Protein AF-A0A2V7DLP4-F1 (afdb_monomer_lite)

Structure (mmCIF, N/CA/C/O backbone):
data_AF-A0A2V7DLP4-F1
#
_entry.id   AF-A0A2V7DLP4-F1
#
loop_
_atom_site.group_PDB
_atom_site.id
_atom_site.type_symbol
_atom_site.label_atom_id
_atom_site.label_alt_id
_atom_site.label_comp_id
_atom_site.label_asym_id
_atom_site.label_entity_id
_atom_site.label_seq_id
_atom_site.pdbx_PDB_ins_code
_atom_site.Cartn_x
_atom_site.Cartn_y
_atom_site.Cartn_z
_atom_site.occupancy
_atom_site.B_iso_or_equiv
_atom_site.auth_seq_id
_atom_site.auth_comp_id
_atom_site.auth_asym_id
_atom_site.auth_atom_id
_atom_site.pdbx_PDB_model_num
ATOM 1 N N . MET A 1 1 ? 74.575 18.408 -66.384 1.00 63.34 1 MET A N 1
ATOM 2 C CA . MET A 1 1 ? 73.160 18.741 -66.645 1.00 63.34 1 MET A CA 1
ATOM 3 C C . MET A 1 1 ? 72.397 18.584 -65.339 1.00 63.34 1 MET A C 1
ATOM 5 O O . MET A 1 1 ? 72.348 17.474 -64.820 1.00 63.34 1 MET A O 1
ATOM 9 N N . ALA A 1 2 ? 71.929 19.683 -64.740 1.00 71.81 2 ALA A N 1
ATOM 10 C CA . ALA A 1 2 ? 71.186 19.636 -63.479 1.00 71.81 2 ALA A CA 1
ATOM 11 C C . ALA A 1 2 ? 69.751 19.148 -63.733 1.00 71.81 2 ALA A C 1
ATOM 13 O O . ALA A 1 2 ? 69.164 19.459 -64.770 1.00 71.81 2 ALA A O 1
ATOM 14 N N . ARG A 1 3 ? 69.191 18.364 -62.808 1.00 74.38 3 ARG A N 1
ATOM 15 C CA . ARG A 1 3 ? 67.822 17.834 -62.893 1.00 74.38 3 ARG A CA 1
ATOM 16 C C . ARG A 1 3 ? 67.002 18.323 -61.709 1.00 74.38 3 ARG A C 1
ATOM 18 O O . ARG A 1 3 ? 67.532 18.459 -60.612 1.00 74.38 3 ARG A O 1
ATOM 25 N N . CYS A 1 4 ? 65.718 18.572 -61.936 1.00 74.19 4 CYS A N 1
ATOM 26 C CA . CYS A 1 4 ? 64.803 19.001 -60.886 1.00 74.19 4 CYS A CA 1
ATOM 27 C C . CYS A 1 4 ? 64.625 17.905 -59.827 1.00 74.19 4 CYS A C 1
ATOM 29 O O . CYS A 1 4 ? 64.318 16.764 -60.173 1.00 74.19 4 CYS A O 1
ATOM 31 N N . GLU A 1 5 ? 64.739 18.262 -58.546 1.00 73.19 5 GLU A N 1
ATOM 32 C CA . GLU A 1 5 ? 64.594 17.315 -57.426 1.00 73.19 5 GLU A CA 1
ATOM 33 C C . GLU A 1 5 ? 63.166 16.736 -57.314 1.00 73.19 5 GLU A C 1
ATOM 35 O O . GLU A 1 5 ? 62.981 15.646 -56.782 1.00 73.19 5 GLU A O 1
ATOM 40 N N . THR A 1 6 ? 62.150 17.422 -57.852 1.00 71.56 6 THR A N 1
ATOM 41 C CA . THR A 1 6 ? 60.736 17.019 -57.737 1.00 71.56 6 THR A CA 1
ATOM 42 C C . THR A 1 6 ? 60.251 16.124 -58.881 1.00 71.56 6 THR A C 1
ATOM 44 O O . THR A 1 6 ? 59.445 15.225 -58.656 1.00 71.56 6 THR A O 1
ATOM 47 N N . CYS A 1 7 ? 60.699 16.366 -60.117 1.00 73.06 7 CYS A N 1
ATOM 48 C CA . CYS A 1 7 ? 60.193 15.662 -61.307 1.00 73.06 7 CYS A CA 1
ATOM 49 C C . CYS A 1 7 ? 61.284 15.052 -62.202 1.00 73.06 7 CYS A C 1
ATOM 51 O O . CYS A 1 7 ? 60.962 14.388 -63.184 1.00 73.06 7 CYS A O 1
ATOM 53 N N . GLY A 1 8 ? 62.568 15.261 -61.891 1.00 72.38 8 GLY A N 1
ATOM 54 C CA . GLY A 1 8 ? 63.695 14.642 -62.594 1.00 72.38 8 GLY A CA 1
ATOM 55 C C . GLY A 1 8 ? 63.988 15.182 -63.998 1.00 72.38 8 GLY A C 1
ATOM 56 O O . GLY A 1 8 ? 64.906 14.682 -64.650 1.00 72.38 8 GLY A O 1
ATOM 57 N N . THR A 1 9 ? 63.254 16.191 -64.479 1.00 75.81 9 THR A N 1
ATOM 58 C CA . THR A 1 9 ? 63.496 16.807 -65.793 1.00 75.81 9 THR A CA 1
ATOM 59 C C . THR A 1 9 ? 64.728 17.704 -65.782 1.00 75.81 9 THR A C 1
ATOM 61 O O . THR A 1 9 ? 65.061 18.302 -64.757 1.00 75.81 9 THR A O 1
ATOM 64 N N . GLU A 1 10 ? 65.379 17.830 -66.936 1.00 76.25 10 GLU A N 1
ATOM 65 C CA . GLU A 1 10 ? 66.549 18.688 -67.114 1.00 76.25 10 GLU A CA 1
ATOM 66 C C . GLU A 1 10 ? 66.212 20.173 -66.917 1.00 76.25 10 GLU A C 1
ATOM 68 O O . GLU A 1 10 ? 65.184 20.666 -67.393 1.00 76.25 10 GLU A O 1
ATOM 73 N N . LEU A 1 11 ? 67.072 20.876 -66.184 1.00 72.19 11 LEU A N 1
ATOM 74 C CA . LEU A 1 11 ? 66.931 22.296 -65.882 1.00 72.19 11 LEU A CA 1
ATOM 75 C C . LEU A 1 11 ? 67.695 23.137 -66.910 1.00 72.19 11 LEU A C 1
ATOM 77 O O . LEU A 1 11 ? 68.784 22.764 -67.340 1.00 72.19 11 LEU A O 1
ATOM 81 N N . GLN A 1 12 ? 67.127 24.291 -67.273 1.00 69.38 12 GLN A N 1
ATOM 82 C CA . GLN A 1 12 ? 67.757 25.246 -68.198 1.00 69.38 12 GLN A CA 1
ATOM 83 C C . GLN A 1 12 ? 68.934 25.997 -67.557 1.00 69.38 12 GLN A C 1
ATOM 85 O O . GLN A 1 12 ? 69.806 26.483 -68.269 1.00 69.38 12 GLN A O 1
ATOM 90 N N . ASP A 1 13 ? 68.974 26.062 -66.225 1.00 69.94 13 ASP A N 1
ATOM 91 C CA . ASP A 1 13 ? 70.037 26.689 -65.446 1.00 69.94 13 ASP A CA 1
ATOM 92 C C . ASP A 1 13 ? 70.439 25.763 -64.288 1.00 69.94 13 ASP A C 1
ATOM 94 O O . ASP A 1 13 ? 69.588 25.248 -63.559 1.00 69.94 13 ASP A O 1
ATOM 98 N N . ALA A 1 14 ? 71.745 25.545 -64.126 1.00 67.06 14 ALA A N 1
ATOM 99 C CA . ALA A 1 14 ? 72.316 24.698 -63.084 1.00 67.06 14 ALA A CA 1
ATOM 100 C C . ALA A 1 14 ? 72.218 25.306 -61.673 1.00 67.06 14 ALA A C 1
ATOM 102 O O . ALA A 1 14 ? 72.436 24.591 -60.697 1.00 67.06 14 ALA A O 1
ATOM 103 N N . SER A 1 15 ? 71.888 26.597 -61.554 1.00 68.06 15 SER A N 1
ATOM 104 C CA . SER A 1 15 ? 71.651 27.264 -60.268 1.00 68.06 15 SER A CA 1
ATOM 105 C C . SER A 1 15 ? 70.268 26.962 -59.668 1.00 68.06 15 SER A C 1
ATOM 107 O O . SER A 1 15 ? 70.044 27.163 -58.472 1.00 68.06 15 SER A O 1
ATOM 109 N N . GLN A 1 16 ? 69.332 26.456 -60.476 1.00 67.12 16 GLN A N 1
ATOM 110 C CA . GLN A 1 16 ? 67.961 26.185 -60.053 1.00 67.12 16 GLN A CA 1
ATOM 111 C C . GLN A 1 16 ? 67.849 24.779 -59.450 1.00 67.12 16 GLN A C 1
ATOM 113 O O . GLN A 1 16 ? 68.477 23.834 -59.914 1.00 67.12 16 GLN A O 1
ATOM 118 N N . ARG A 1 17 ? 67.022 24.616 -58.411 1.00 67.50 17 ARG A N 1
ATOM 119 C CA . ARG A 1 17 ? 66.677 23.294 -57.839 1.00 67.50 17 ARG A CA 1
ATOM 120 C C . ARG A 1 17 ? 65.310 22.778 -58.303 1.00 67.50 17 ARG A C 1
ATOM 122 O O . ARG A 1 17 ? 65.050 21.574 -58.303 1.00 67.50 17 ARG A O 1
ATOM 129 N N . LEU A 1 18 ? 64.440 23.691 -58.736 1.00 66.44 18 LEU A N 1
ATOM 130 C CA . LEU A 1 18 ? 63.051 23.436 -59.116 1.00 66.44 18 LEU A CA 1
ATOM 131 C C . LEU A 1 18 ? 62.765 24.013 -60.505 1.00 66.44 18 LEU A C 1
ATOM 133 O O . LEU A 1 18 ? 63.350 25.025 -60.885 1.00 66.44 18 LEU A O 1
ATOM 137 N N . CYS A 1 19 ? 61.851 23.396 -61.258 1.00 72.38 19 CYS A N 1
ATOM 138 C CA . CYS A 1 19 ? 61.389 23.971 -62.520 1.00 72.38 19 CYS A CA 1
ATOM 139 C C . CYS A 1 19 ? 60.557 25.240 -62.272 1.00 72.38 19 CYS A C 1
ATOM 141 O O . CYS A 1 19 ? 59.650 25.229 -61.440 1.00 72.38 19 CYS A O 1
ATOM 143 N N . GLY A 1 20 ? 60.811 26.304 -63.039 1.00 66.81 20 GLY A N 1
ATOM 144 C CA . GLY A 1 20 ? 59.941 27.483 -63.090 1.00 66.81 20 GLY A CA 1
ATOM 145 C C . GLY A 1 20 ? 58.640 27.239 -63.876 1.00 66.81 20 GLY A C 1
ATOM 146 O O . GLY A 1 20 ? 58.605 26.430 -64.808 1.00 66.81 20 GLY A O 1
ATOM 147 N N . GLY A 1 21 ? 57.573 27.960 -63.514 1.00 66.44 21 GLY A N 1
ATOM 148 C CA . GLY A 1 21 ? 56.252 27.896 -64.161 1.00 66.44 21 GLY A CA 1
ATOM 149 C C . GLY A 1 21 ? 55.368 26.727 -63.697 1.00 66.44 21 GLY A C 1
ATOM 150 O O . GLY A 1 21 ? 55.601 26.122 -62.655 1.00 66.44 21 GLY A O 1
ATOM 151 N N . ASP A 1 22 ? 54.348 26.370 -64.484 1.00 63.31 22 ASP A N 1
ATOM 152 C CA . ASP A 1 22 ? 53.362 25.330 -64.126 1.00 63.31 22 ASP A CA 1
ATOM 153 C C . ASP A 1 22 ? 53.900 23.882 -64.189 1.00 63.31 22 ASP A C 1
ATOM 155 O O . ASP A 1 22 ? 53.164 22.928 -63.937 1.00 63.31 22 ASP A O 1
ATOM 159 N N . ARG A 1 23 ? 55.184 23.667 -64.502 1.00 65.12 23 ARG A N 1
ATOM 160 C CA . ARG A 1 23 ? 55.741 22.316 -64.723 1.00 65.12 23 ARG A CA 1
ATOM 161 C C . ARG A 1 23 ? 55.761 21.440 -63.465 1.00 65.12 23 ARG A C 1
ATOM 163 O O . ARG A 1 23 ? 55.556 20.235 -63.570 1.00 65.12 23 ARG A O 1
ATOM 170 N N . CYS A 1 24 ? 55.931 22.025 -62.279 1.00 63.06 24 CYS A N 1
ATOM 171 C CA . CYS A 1 24 ? 55.845 21.291 -61.007 1.00 63.06 24 CYS A CA 1
ATOM 172 C C . CYS A 1 24 ? 54.419 21.223 -60.439 1.00 63.06 24 CYS A C 1
ATOM 174 O O . CYS A 1 24 ? 54.174 20.509 -59.463 1.00 63.06 24 CYS A O 1
ATOM 176 N N . ARG A 1 25 ? 53.456 21.925 -61.052 1.00 62.34 25 ARG A N 1
ATOM 177 C CA . ARG A 1 25 ? 52.071 21.982 -60.575 1.00 62.34 25 ARG A CA 1
ATOM 178 C C . ARG A 1 25 ? 51.422 20.602 -60.564 1.00 62.34 25 ARG A C 1
ATOM 180 O O . ARG A 1 25 ? 50.714 20.288 -59.621 1.00 62.34 25 ARG A O 1
ATOM 187 N N . ALA A 1 26 ? 51.726 19.747 -61.541 1.00 60.50 26 ALA A N 1
ATOM 188 C CA . ALA A 1 26 ? 51.196 18.383 -61.610 1.00 60.50 26 ALA A CA 1
ATOM 189 C C . ALA A 1 26 ? 51.718 17.445 -60.501 1.00 60.50 26 ALA A C 1
ATOM 191 O O . ALA A 1 26 ? 51.067 16.445 -60.202 1.00 60.50 26 ALA A O 1
ATOM 192 N N . VAL A 1 27 ? 52.868 17.753 -59.886 1.00 63.31 27 VAL A N 1
ATOM 193 C CA . VAL A 1 27 ? 53.418 16.958 -58.775 1.00 63.31 27 VAL A CA 1
ATOM 194 C C . VAL A 1 27 ? 52.846 17.426 -57.438 1.00 63.31 27 VAL A C 1
ATOM 196 O O . VAL A 1 27 ? 52.414 16.596 -56.645 1.00 63.31 27 VAL A O 1
ATOM 199 N N . TYR A 1 28 ? 52.768 18.741 -57.210 1.00 62.66 28 TYR A N 1
ATOM 200 C CA . TYR A 1 28 ? 52.204 19.301 -55.974 1.00 62.66 28 TYR A CA 1
ATOM 201 C C . TYR A 1 28 ? 50.668 19.265 -55.921 1.00 62.66 28 TYR A C 1
ATOM 203 O O . TYR A 1 28 ? 50.103 19.172 -54.838 1.00 62.66 28 TYR A O 1
ATOM 211 N N . MET A 1 29 ? 49.988 19.307 -57.072 1.00 60.22 29 MET A N 1
ATOM 212 C CA . MET A 1 29 ? 48.522 19.245 -57.189 1.00 60.22 29 MET A CA 1
ATOM 213 C C . MET A 1 29 ? 48.039 17.880 -57.682 1.00 60.22 29 MET A C 1
ATOM 215 O O . MET A 1 29 ? 47.008 17.799 -58.349 1.00 60.22 29 MET A O 1
ATOM 219 N N . ARG A 1 30 ? 48.771 16.793 -57.411 1.00 56.34 30 ARG A N 1
ATOM 220 C CA . ARG A 1 30 ? 48.214 15.456 -57.635 1.00 56.34 30 ARG A CA 1
ATOM 221 C C . ARG A 1 30 ? 47.140 15.231 -56.562 1.00 56.34 30 ARG A C 1
ATOM 223 O O . ARG A 1 30 ? 47.502 15.142 -55.389 1.00 56.34 30 ARG A O 1
ATOM 230 N N . PRO A 1 31 ? 45.839 15.162 -56.905 1.00 55.53 31 PRO A N 1
ATOM 231 C CA . PRO A 1 31 ? 44.853 14.732 -55.929 1.00 55.53 31 PRO A CA 1
ATOM 232 C C . PRO A 1 31 ? 45.210 13.303 -55.492 1.00 55.53 31 PRO A C 1
ATOM 234 O O . PRO A 1 31 ? 45.705 12.527 -56.321 1.00 55.53 31 PRO A O 1
ATOM 237 N N . PRO A 1 32 ? 44.992 12.935 -54.218 1.00 55.56 32 PRO A N 1
ATOM 238 C CA . PRO A 1 32 ? 45.143 11.551 -53.798 1.00 55.56 32 PRO A CA 1
ATOM 239 C C . PRO A 1 32 ? 44.280 10.677 -54.712 1.00 55.56 32 PRO A C 1
ATOM 241 O O . PRO A 1 32 ? 43.084 10.914 -54.883 1.00 55.56 32 PRO A O 1
ATOM 244 N N . THR A 1 33 ? 44.908 9.695 -55.354 1.00 55.53 33 THR A N 1
ATOM 245 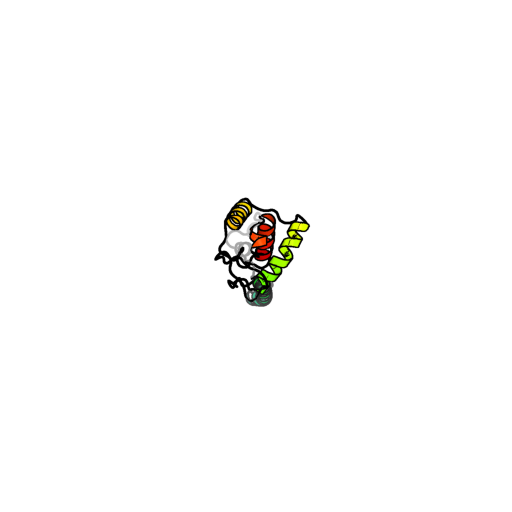C CA . THR A 1 33 ? 44.220 8.694 -56.169 1.00 55.53 33 THR A CA 1
ATOM 246 C C . THR A 1 33 ? 43.179 7.982 -55.301 1.00 55.53 33 THR A C 1
ATOM 248 O O . THR A 1 33 ? 43.560 7.447 -54.255 1.00 55.53 33 THR A O 1
ATOM 251 N N . PRO A 1 34 ? 41.892 7.935 -55.689 1.00 47.28 34 PRO A N 1
ATOM 252 C CA . PRO A 1 34 ? 40.880 7.200 -54.947 1.00 47.28 34 PRO A CA 1
ATOM 253 C C . PRO A 1 34 ? 41.078 5.712 -55.242 1.00 47.28 34 PRO A C 1
ATOM 255 O O . PRO A 1 34 ? 40.565 5.170 -56.215 1.00 47.28 34 PRO A O 1
ATOM 258 N N . GLY A 1 35 ? 41.918 5.074 -54.439 1.00 48.22 35 GLY A N 1
ATOM 259 C CA . GLY A 1 35 ? 42.334 3.692 -54.636 1.00 48.22 35 GLY A CA 1
ATOM 260 C C . GLY A 1 35 ? 42.930 3.106 -53.366 1.00 48.22 35 GLY A C 1
ATOM 261 O O . GLY A 1 35 ? 44.020 2.550 -53.398 1.00 48.22 35 GLY A O 1
ATOM 262 N N . GLY A 1 36 ? 42.240 3.281 -52.240 1.00 44.75 36 GLY A N 1
ATOM 263 C CA . GLY A 1 36 ? 42.452 2.492 -51.029 1.00 44.75 36 GLY A CA 1
ATOM 264 C C . GLY A 1 36 ? 41.205 1.639 -50.778 1.00 44.75 36 GLY A C 1
ATOM 265 O O . GLY A 1 36 ? 40.103 2.139 -51.015 1.00 44.75 36 GLY A O 1
ATOM 266 N N . PRO A 1 37 ? 41.334 0.372 -50.342 1.00 45.94 37 PRO A N 1
ATOM 267 C CA . PRO A 1 37 ? 40.180 -0.444 -49.988 1.00 45.94 37 PRO A CA 1
ATOM 268 C C . PRO A 1 37 ? 39.423 0.265 -48.867 1.00 45.94 37 PRO A C 1
ATOM 270 O O . PRO A 1 37 ? 39.966 0.532 -47.795 1.00 45.94 37 PRO A O 1
ATOM 273 N N . GLY A 1 38 ? 38.185 0.644 -49.169 1.00 46.47 38 GLY A N 1
ATOM 274 C CA . GLY A 1 38 ? 37.335 1.386 -48.262 1.00 46.47 38 GLY A CA 1
ATOM 275 C C . GLY A 1 38 ? 37.090 0.600 -46.983 1.00 46.47 38 GLY A C 1
ATOM 276 O O . GLY A 1 38 ? 36.408 -0.417 -46.992 1.00 46.47 38 GLY A O 1
ATOM 277 N N . SER A 1 39 ? 37.529 1.152 -45.860 1.00 54.59 39 SER A N 1
ATOM 278 C CA . SER A 1 39 ? 36.858 0.998 -44.569 1.00 54.59 39 SER A CA 1
ATOM 279 C C . SER A 1 39 ? 35.597 1.873 -44.530 1.00 54.59 39 SER A C 1
ATOM 281 O O . SER A 1 39 ? 35.331 2.600 -43.577 1.00 54.59 39 SER A O 1
ATOM 283 N N . GLY A 1 40 ? 34.804 1.822 -45.601 1.00 51.31 40 GLY A N 1
ATOM 284 C CA . GLY A 1 40 ? 33.406 2.195 -45.540 1.00 51.31 40 GLY A CA 1
ATOM 285 C C . GLY A 1 40 ? 32.681 0.961 -45.047 1.00 51.31 40 GLY A C 1
ATOM 286 O O . GLY A 1 40 ? 32.504 0.024 -45.817 1.00 51.31 40 GLY A O 1
ATOM 287 N N . LEU A 1 41 ? 32.294 0.929 -43.769 1.00 57.50 41 LEU A N 1
ATOM 288 C CA . LEU A 1 41 ? 31.226 0.021 -43.371 1.00 57.50 41 LEU A CA 1
ATOM 289 C C . LEU A 1 41 ? 30.043 0.367 -44.272 1.00 57.50 41 LEU A C 1
ATOM 291 O O . LEU A 1 41 ? 29.490 1.464 -44.176 1.00 57.50 41 LEU A O 1
ATOM 295 N N . ASP A 1 42 ? 29.712 -0.543 -45.179 1.00 60.78 42 ASP A N 1
ATOM 296 C CA . ASP A 1 42 ? 28.554 -0.422 -46.040 1.00 60.78 42 ASP A CA 1
ATOM 297 C C . ASP A 1 42 ? 27.359 -0.176 -45.113 1.00 60.78 42 ASP A C 1
ATOM 299 O O . ASP A 1 42 ? 27.037 -1.014 -44.267 1.00 60.78 42 ASP A O 1
ATOM 303 N N . LEU A 1 43 ? 26.742 1.010 -45.178 1.00 59.84 43 LEU A N 1
ATOM 304 C CA . LEU A 1 43 ? 25.695 1.413 -44.228 1.00 59.84 43 LEU A CA 1
ATOM 305 C C . LEU A 1 43 ? 24.570 0.366 -44.181 1.00 59.84 43 LEU A C 1
ATOM 307 O O . LEU A 1 43 ? 23.934 0.175 -43.148 1.00 59.84 43 LEU A O 1
ATOM 311 N N . ARG A 1 44 ? 24.371 -0.359 -45.291 1.00 59.59 44 ARG A N 1
ATOM 312 C CA . ARG A 1 44 ? 23.445 -1.488 -45.423 1.00 59.59 44 ARG A CA 1
ATOM 313 C C . ARG A 1 44 ? 23.868 -2.723 -44.622 1.00 59.59 44 ARG A C 1
ATOM 315 O O . ARG A 1 44 ? 23.006 -3.371 -44.035 1.00 59.59 44 ARG A O 1
ATOM 322 N N . GLU A 1 45 ? 25.152 -3.052 -44.571 1.00 59.94 45 GLU A N 1
ATOM 323 C CA . GLU A 1 45 ? 25.690 -4.174 -43.788 1.00 59.94 45 GLU A CA 1
ATOM 324 C C . GLU A 1 45 ? 25.829 -3.816 -42.306 1.00 59.94 45 GLU A C 1
ATOM 326 O O . GLU A 1 45 ? 25.468 -4.617 -41.444 1.00 59.94 45 GLU A O 1
ATOM 331 N N . ALA A 1 46 ? 26.201 -2.570 -42.005 1.00 60.75 46 ALA A N 1
ATOM 332 C CA . ALA A 1 46 ? 26.152 -2.017 -40.657 1.00 60.75 46 ALA A CA 1
ATOM 333 C C . ALA A 1 46 ? 24.724 -2.070 -40.087 1.00 60.75 46 ALA A C 1
ATOM 335 O O . ALA A 1 46 ? 24.514 -2.560 -38.978 1.00 60.75 46 ALA A O 1
ATOM 336 N N . LEU A 1 47 ? 23.712 -1.659 -40.868 1.00 65.19 47 LEU A N 1
ATOM 337 C CA . LEU A 1 47 ? 22.309 -1.772 -40.457 1.00 65.19 47 LEU A CA 1
ATOM 338 C C . LEU A 1 47 ? 21.875 -3.228 -40.258 1.00 65.19 47 LEU A C 1
ATOM 340 O O . LEU A 1 47 ? 21.097 -3.487 -39.346 1.00 65.19 47 LEU A O 1
ATOM 344 N N . ARG A 1 48 ? 22.353 -4.185 -41.066 1.00 71.62 48 ARG A N 1
ATOM 345 C CA . ARG A 1 48 ? 22.012 -5.613 -40.899 1.00 71.62 48 ARG A CA 1
ATOM 346 C C . ARG A 1 48 ? 22.501 -6.186 -39.568 1.00 71.62 48 ARG A C 1
ATOM 348 O O . ARG A 1 48 ? 21.795 -7.006 -38.993 1.00 71.62 48 ARG A O 1
ATOM 355 N N . ILE A 1 49 ? 23.660 -5.748 -39.077 1.00 67.88 49 ILE A N 1
ATOM 356 C CA . ILE A 1 49 ? 24.250 -6.231 -37.817 1.00 67.88 49 ILE A CA 1
ATOM 357 C C . ILE A 1 49 ? 23.693 -5.462 -36.610 1.00 67.88 49 ILE A C 1
ATOM 359 O O . ILE A 1 49 ? 23.390 -6.054 -35.577 1.00 67.88 49 ILE A O 1
ATOM 363 N N . VAL A 1 50 ? 23.499 -4.146 -36.738 1.00 75.75 50 VAL A N 1
ATOM 364 C CA . VAL A 1 50 ? 23.050 -3.288 -35.628 1.00 75.75 50 VAL A CA 1
ATOM 365 C C . VAL A 1 50 ? 21.541 -3.403 -35.383 1.00 75.75 50 VAL A C 1
ATOM 367 O O . VAL A 1 50 ? 21.092 -3.278 -34.248 1.00 75.75 50 VAL A O 1
ATOM 370 N N . ARG A 1 51 ? 20.735 -3.697 -36.412 1.00 80.88 51 ARG A N 1
ATOM 371 C CA . ARG A 1 51 ? 19.272 -3.828 -36.298 1.00 80.88 51 ARG A CA 1
ATOM 372 C C . ARG A 1 51 ? 18.797 -4.956 -35.368 1.00 80.88 51 ARG A C 1
ATOM 374 O O . ARG A 1 51 ? 17.932 -4.658 -34.550 1.00 80.88 51 ARG A O 1
ATOM 381 N N . PRO A 1 52 ? 19.298 -6.207 -35.426 1.00 79.81 52 PRO A N 1
ATOM 382 C CA . PRO A 1 52 ? 18.877 -7.239 -34.478 1.00 79.81 52 PRO A CA 1
ATOM 383 C C . PRO A 1 52 ? 19.313 -6.908 -33.049 1.00 79.81 52 PRO A C 1
ATOM 385 O O . PRO A 1 52 ? 18.550 -7.161 -32.126 1.00 79.81 52 PRO A O 1
ATOM 388 N N . LEU A 1 53 ? 20.482 -6.279 -32.863 1.00 81.69 53 LEU A N 1
ATOM 389 C CA . LEU A 1 53 ? 20.952 -5.838 -31.548 1.00 81.69 53 LEU A CA 1
ATOM 390 C C . LEU A 1 53 ? 20.062 -4.725 -30.978 1.00 81.69 53 LEU A C 1
ATOM 392 O O . LEU A 1 53 ? 19.646 -4.802 -29.828 1.00 81.69 53 LEU A O 1
ATOM 396 N N . LEU A 1 54 ? 19.717 -3.725 -31.794 1.00 82.44 54 LEU A N 1
ATOM 397 C CA . LEU A 1 54 ? 18.805 -2.646 -31.415 1.00 82.44 54 LEU A CA 1
ATOM 398 C C . LEU A 1 54 ? 17.416 -3.195 -31.070 1.00 82.44 54 LEU A C 1
ATOM 400 O O . LEU A 1 54 ? 16.850 -2.815 -30.052 1.00 82.44 54 LEU A O 1
ATOM 404 N N . LEU A 1 55 ? 16.886 -4.111 -31.887 1.00 82.25 55 LEU A N 1
ATOM 405 C CA . LEU A 1 55 ? 15.608 -4.770 -31.620 1.00 82.25 55 LEU A CA 1
ATOM 406 C C . LEU A 1 55 ? 15.671 -5.586 -30.330 1.00 82.25 55 LEU A C 1
ATOM 408 O O . LEU A 1 55 ? 14.758 -5.480 -29.526 1.00 82.25 55 LEU A O 1
ATOM 412 N N . LEU A 1 56 ? 16.744 -6.340 -30.090 1.00 79.00 56 LEU A N 1
ATOM 413 C CA . LEU A 1 56 ? 16.921 -7.124 -28.869 1.00 79.00 56 LEU A CA 1
ATOM 414 C C . LEU A 1 56 ? 16.998 -6.228 -27.625 1.00 79.00 56 LEU A C 1
ATOM 416 O O . LEU A 1 56 ? 16.326 -6.509 -26.640 1.00 79.00 56 LEU A O 1
ATOM 420 N N . ILE A 1 57 ? 17.728 -5.110 -27.685 1.00 78.19 57 ILE A N 1
ATOM 421 C CA . ILE A 1 57 ? 17.760 -4.105 -26.609 1.00 78.19 57 ILE A CA 1
ATOM 422 C C . ILE A 1 57 ? 16.362 -3.516 -26.377 1.00 78.19 57 ILE A C 1
ATOM 424 O O . ILE A 1 57 ? 15.943 -3.375 -25.229 1.00 78.19 57 ILE A O 1
ATOM 428 N N . LEU A 1 58 ? 15.619 -3.210 -27.445 1.00 77.19 58 LEU A N 1
ATOM 429 C CA . LEU A 1 58 ? 14.257 -2.681 -27.353 1.00 77.19 58 LEU A CA 1
ATOM 430 C C . LEU A 1 58 ? 13.292 -3.714 -26.746 1.00 77.19 58 LEU A C 1
ATOM 432 O O . LEU A 1 58 ? 12.536 -3.383 -25.842 1.00 77.19 58 LEU A O 1
ATOM 436 N N . PHE A 1 59 ? 13.366 -4.978 -27.173 1.00 72.31 59 PHE A N 1
ATOM 437 C CA . PHE A 1 59 ? 12.572 -6.087 -26.633 1.00 72.31 59 PHE A CA 1
ATOM 438 C C . PHE A 1 59 ? 12.884 -6.355 -25.156 1.00 72.31 59 PHE A C 1
ATOM 440 O O . PHE A 1 59 ? 11.963 -6.532 -24.363 1.00 72.31 59 PHE A O 1
ATOM 447 N N . VAL A 1 60 ? 14.161 -6.328 -24.762 1.00 69.81 60 VAL A N 1
ATOM 448 C CA . VAL A 1 60 ? 14.574 -6.468 -23.354 1.00 69.81 60 VAL A CA 1
ATOM 449 C C . VAL A 1 60 ? 14.093 -5.275 -22.518 1.00 69.81 60 VAL A C 1
ATOM 451 O O . VAL A 1 60 ? 13.720 -5.448 -21.362 1.00 69.81 60 VAL A O 1
ATOM 454 N N . SER A 1 61 ? 14.035 -4.080 -23.110 1.00 63.75 61 SER A N 1
ATOM 455 C CA . SER A 1 61 ? 13.546 -2.862 -22.452 1.00 63.75 61 SER A CA 1
ATOM 456 C C . SER A 1 61 ? 12.016 -2.823 -22.319 1.00 63.75 61 SER A C 1
ATOM 458 O O . SER A 1 61 ? 11.508 -2.284 -21.343 1.00 63.75 61 SER A O 1
ATOM 460 N N . LEU A 1 62 ? 11.266 -3.416 -23.255 1.00 58.25 62 LEU A N 1
ATOM 461 C CA . LEU A 1 62 ? 9.803 -3.537 -23.157 1.00 58.25 62 LEU A CA 1
ATOM 462 C C . LEU A 1 62 ? 9.359 -4.638 -22.177 1.00 58.25 62 LEU A C 1
ATOM 464 O O . LEU A 1 62 ? 8.230 -4.609 -21.702 1.00 58.25 62 LEU A O 1
ATOM 468 N N . ALA A 1 63 ? 10.233 -5.583 -21.822 1.00 56.00 63 ALA A N 1
ATOM 469 C CA . ALA A 1 63 ? 9.916 -6.626 -20.844 1.00 56.00 63 ALA A CA 1
ATOM 470 C C . ALA A 1 63 ? 9.874 -6.121 -19.384 1.00 56.00 63 ALA A C 1
ATOM 472 O O . ALA A 1 63 ? 9.455 -6.860 -18.494 1.00 56.00 63 ALA A O 1
ATOM 473 N N . THR A 1 64 ? 10.295 -4.878 -19.114 1.00 53.78 64 THR A N 1
ATOM 474 C CA . THR A 1 64 ? 10.271 -4.277 -17.767 1.00 53.78 64 THR A CA 1
ATOM 475 C C . THR A 1 64 ? 9.145 -3.268 -17.558 1.00 53.78 64 THR A C 1
ATOM 477 O O . THR A 1 64 ? 8.948 -2.806 -16.432 1.00 53.78 64 THR A O 1
ATOM 480 N N . THR A 1 65 ? 8.344 -2.967 -18.583 1.00 48.91 65 THR A N 1
ATOM 481 C CA . THR A 1 65 ? 7.109 -2.210 -18.384 1.00 48.91 65 THR A CA 1
ATOM 482 C C . THR A 1 65 ? 6.050 -3.164 -17.851 1.00 48.91 65 THR A C 1
ATOM 484 O O . THR A 1 65 ? 5.371 -3.841 -18.621 1.00 48.91 65 THR A O 1
ATOM 487 N N . ARG A 1 66 ? 5.904 -3.236 -16.520 1.00 53.28 66 ARG A N 1
ATOM 488 C CA . ARG A 1 66 ? 4.636 -3.695 -15.940 1.00 53.28 66 ARG A CA 1
ATOM 489 C C . ARG A 1 66 ? 3.564 -2.801 -16.544 1.00 53.28 66 ARG A C 1
ATOM 491 O O . ARG A 1 66 ? 3.635 -1.582 -16.376 1.00 53.28 66 ARG A O 1
ATOM 498 N N . THR A 1 67 ? 2.627 -3.382 -17.281 1.00 44.56 67 THR A N 1
ATOM 499 C CA . THR A 1 67 ? 1.389 -2.692 -17.602 1.00 44.56 67 THR A CA 1
ATOM 500 C C . THR A 1 67 ? 0.762 -2.345 -16.259 1.00 44.56 67 THR A C 1
ATOM 502 O O . THR A 1 67 ? 0.287 -3.209 -15.532 1.00 44.56 67 THR A O 1
ATOM 505 N N . ALA A 1 68 ? 0.844 -1.075 -15.871 1.00 53.22 68 ALA A N 1
ATOM 506 C CA . ALA A 1 68 ? -0.068 -0.520 -14.891 1.00 53.22 68 ALA A CA 1
ATOM 507 C C . ALA A 1 68 ? -1.410 -0.350 -15.611 1.00 53.22 68 ALA A C 1
ATOM 509 O O . ALA A 1 68 ? -1.883 0.764 -15.818 1.00 53.22 68 ALA A O 1
ATOM 510 N N . ASP A 1 69 ? -1.994 -1.465 -16.062 1.00 47.50 69 ASP A N 1
ATOM 511 C CA . ASP A 1 69 ? -3.442 -1.522 -16.108 1.00 47.50 69 ASP A CA 1
ATOM 512 C C . ASP A 1 69 ? -3.865 -1.183 -14.683 1.00 47.50 69 ASP A C 1
ATOM 514 O O . ASP A 1 69 ? -3.274 -1.694 -13.727 1.00 47.50 69 ASP A O 1
ATOM 518 N N . GLY A 1 70 ? -4.753 -0.200 -14.537 1.00 55.75 70 GLY A N 1
ATOM 519 C CA . GLY A 1 70 ? -5.256 0.258 -13.245 1.00 55.75 70 GLY A CA 1
ATOM 520 C C . GLY A 1 70 ? -6.089 -0.841 -12.604 1.00 55.75 70 GLY A C 1
ATOM 521 O O . GLY A 1 70 ? -7.308 -0.727 -12.515 1.00 55.75 70 GLY A O 1
ATOM 522 N N . GLU A 1 71 ? -5.435 -1.937 -12.244 1.00 68.94 71 GLU A N 1
ATOM 523 C CA . GLU A 1 71 ? -6.041 -3.090 -11.636 1.00 68.94 71 GLU A CA 1
ATOM 524 C C . GLU A 1 71 ? -6.529 -2.633 -10.272 1.00 68.94 71 GLU A C 1
ATOM 526 O O . GLU A 1 71 ? -5.799 -2.043 -9.471 1.00 68.94 71 GLU A O 1
ATOM 531 N N . VAL A 1 72 ? -7.827 -2.797 -10.061 1.00 81.44 72 VAL A N 1
ATOM 532 C CA . VAL A 1 72 ? -8.432 -2.498 -8.776 1.00 81.44 72 VAL A CA 1
ATOM 533 C C . VAL A 1 72 ? -8.042 -3.648 -7.851 1.00 81.44 72 VAL A C 1
ATOM 535 O O . VAL A 1 72 ? -8.183 -4.805 -8.256 1.00 81.44 72 VAL A O 1
ATOM 538 N N . PRO A 1 73 ? -7.557 -3.368 -6.631 1.00 85.62 73 PRO A N 1
ATOM 539 C CA . PRO A 1 73 ? -7.281 -4.407 -5.653 1.00 85.62 73 PRO A CA 1
ATOM 540 C C . PRO A 1 73 ? -8.410 -5.434 -5.528 1.00 85.62 73 PRO A C 1
ATOM 542 O O . PRO A 1 73 ? -9.583 -5.071 -5.414 1.00 85.62 73 PRO A O 1
ATOM 545 N N . THR A 1 74 ? -8.057 -6.717 -5.515 1.00 88.94 74 THR A N 1
ATOM 546 C CA . THR A 1 74 ? -9.033 -7.800 -5.363 1.00 88.94 74 THR A CA 1
ATOM 547 C C . THR A 1 74 ? -9.275 -8.138 -3.890 1.00 88.94 74 THR A C 1
ATOM 549 O O . THR A 1 74 ? -8.460 -7.833 -3.016 1.00 88.94 74 THR A O 1
ATOM 552 N N . ALA A 1 75 ? -10.356 -8.871 -3.597 1.00 87.56 75 ALA A N 1
ATOM 553 C CA . ALA A 1 75 ? -10.605 -9.405 -2.254 1.00 87.56 75 ALA A CA 1
ATOM 554 C C . ALA A 1 75 ? -9.429 -10.250 -1.718 1.00 87.56 75 ALA A C 1
ATOM 556 O O . ALA A 1 75 ? -9.103 -10.191 -0.530 1.00 87.56 75 ALA A O 1
ATOM 557 N N . ALA A 1 76 ? -8.743 -10.984 -2.602 1.00 90.31 76 ALA A N 1
ATOM 558 C CA . ALA A 1 76 ? -7.563 -11.768 -2.254 1.00 90.31 76 ALA A CA 1
ATOM 559 C C . ALA A 1 76 ? -6.364 -10.883 -1.867 1.00 90.31 76 ALA A C 1
ATOM 561 O O . ALA A 1 76 ? -5.612 -11.229 -0.952 1.00 90.31 76 ALA A O 1
ATOM 562 N N . ASP A 1 77 ? -6.197 -9.723 -2.510 1.00 92.06 77 ASP A N 1
ATOM 563 C CA . ASP A 1 77 ? -5.159 -8.758 -2.138 1.00 92.06 77 ASP A CA 1
ATOM 564 C C . ASP A 1 77 ? -5.403 -8.182 -0.747 1.00 92.06 77 ASP A C 1
ATOM 566 O O . ASP A 1 77 ? -4.474 -8.137 0.066 1.00 92.06 77 ASP A O 1
ATOM 570 N N . PHE A 1 78 ? -6.653 -7.821 -0.447 1.00 92.56 78 PHE A N 1
ATOM 571 C CA . PHE A 1 78 ? -7.041 -7.342 0.878 1.00 92.56 78 PHE A CA 1
ATOM 572 C C . PHE A 1 78 ? -6.785 -8.401 1.944 1.00 92.56 78 PHE A C 1
ATOM 574 O O . PHE A 1 78 ? -6.160 -8.108 2.963 1.00 92.56 78 PHE A O 1
ATOM 581 N N . ALA A 1 79 ? -7.226 -9.641 1.714 1.00 93.44 79 ALA A N 1
ATOM 582 C CA . ALA A 1 79 ? -7.027 -10.743 2.649 1.00 93.44 79 ALA A CA 1
ATOM 583 C C . ALA A 1 79 ? -5.534 -10.970 2.938 1.00 93.44 79 ALA A C 1
ATOM 585 O O . ALA A 1 79 ? -5.125 -10.970 4.101 1.00 93.44 79 ALA A O 1
ATOM 586 N N . ALA A 1 80 ? -4.705 -11.045 1.893 1.00 95.12 80 ALA A N 1
ATOM 587 C CA . ALA A 1 80 ? -3.264 -11.230 2.033 1.00 95.12 80 ALA A CA 1
ATOM 588 C C . ALA A 1 80 ? -2.593 -10.070 2.790 1.00 95.12 80 ALA A C 1
ATOM 590 O O . ALA A 1 80 ? -1.735 -10.295 3.647 1.00 95.12 80 ALA A O 1
ATOM 591 N N . CYS A 1 81 ? -2.970 -8.820 2.507 1.00 96.06 81 CYS A N 1
ATOM 592 C CA . CYS A 1 81 ? -2.400 -7.671 3.209 1.00 96.06 81 CYS A CA 1
ATOM 593 C C . CYS A 1 81 ? -2.886 -7.556 4.660 1.00 96.06 81 CYS A C 1
ATOM 595 O O . CYS A 1 81 ? -2.102 -7.174 5.533 1.00 96.06 81 CYS A O 1
ATOM 597 N N . ASN A 1 82 ? -4.130 -7.943 4.948 1.00 95.81 82 ASN A N 1
ATOM 598 C CA . ASN A 1 82 ? -4.657 -8.015 6.309 1.00 95.81 82 ASN A CA 1
ATOM 599 C C . ASN A 1 82 ? -4.001 -9.135 7.137 1.00 95.81 82 ASN A C 1
ATOM 601 O O . ASN A 1 82 ? -3.844 -8.971 8.345 1.00 95.81 82 ASN A O 1
ATOM 605 N N . GLU A 1 83 ? -3.583 -10.238 6.510 1.00 96.00 83 GLU A N 1
ATOM 606 C CA . GLU A 1 83 ? -2.814 -11.311 7.156 1.00 96.00 83 GLU A CA 1
ATOM 607 C C . GLU A 1 83 ? -1.359 -10.893 7.441 1.00 96.00 83 GLU A C 1
ATOM 609 O O . GLU A 1 83 ? -0.808 -11.184 8.505 1.00 96.00 83 GLU A O 1
ATOM 614 N N . GLN A 1 84 ? -0.731 -10.152 6.520 1.00 96.62 84 GLN A N 1
ATOM 615 C CA . GLN A 1 84 ? 0.648 -9.673 6.680 1.00 96.62 84 GLN A CA 1
ATOM 616 C C . GLN A 1 84 ? 0.785 -8.539 7.703 1.00 96.62 84 GLN A C 1
ATOM 618 O O . GLN A 1 84 ? 1.813 -8.438 8.380 1.00 96.62 84 GLN A O 1
ATOM 623 N N . ALA A 1 85 ? -0.216 -7.661 7.815 1.00 96.62 85 ALA A N 1
ATOM 624 C CA . ALA A 1 85 ? -0.119 -6.459 8.639 1.00 96.62 85 ALA A CA 1
ATOM 625 C C . ALA A 1 85 ? 0.186 -6.746 10.129 1.00 96.62 85 ALA A C 1
ATOM 627 O O . ALA A 1 85 ? 1.127 -6.140 10.651 1.00 96.62 85 ALA A O 1
ATOM 628 N N . PRO A 1 86 ? -0.480 -7.699 10.816 1.00 96.06 86 PRO A N 1
ATOM 629 C CA . PRO A 1 86 ? -0.130 -8.088 12.184 1.00 96.06 86 PRO A CA 1
ATOM 630 C C . PRO A 1 86 ? 1.317 -8.563 12.336 1.00 96.06 86 PRO A C 1
ATOM 632 O O . PRO A 1 86 ? 1.959 -8.267 13.344 1.00 96.06 86 PRO A O 1
ATOM 635 N N . GLN A 1 87 ? 1.852 -9.266 11.334 1.00 96.56 87 GLN A N 1
ATOM 636 C CA . GLN A 1 87 ? 3.226 -9.766 11.377 1.00 96.56 87 GLN A CA 1
ATOM 637 C C . GLN A 1 87 ? 4.235 -8.622 11.289 1.00 96.56 87 GLN A C 1
ATOM 639 O O . GLN A 1 87 ? 5.199 -8.590 12.050 1.00 96.56 87 GLN A O 1
ATOM 644 N N . ALA A 1 88 ? 3.983 -7.638 10.424 1.00 94.69 88 ALA A N 1
ATOM 645 C CA . ALA A 1 88 ? 4.812 -6.439 10.334 1.00 94.69 88 ALA A CA 1
ATOM 646 C C . ALA A 1 88 ? 4.729 -5.571 11.603 1.00 94.69 88 ALA A C 1
ATOM 648 O O . ALA A 1 88 ? 5.740 -5.019 12.039 1.00 94.69 88 ALA A O 1
ATOM 649 N N . VAL A 1 89 ? 3.550 -5.492 12.235 1.00 95.94 89 VAL A N 1
ATOM 650 C CA . VAL A 1 89 ? 3.378 -4.835 13.542 1.00 95.94 89 VAL A CA 1
ATOM 651 C C . VAL A 1 89 ? 4.216 -5.546 14.607 1.00 95.94 89 VAL A C 1
ATOM 653 O O . VAL A 1 89 ? 4.991 -4.897 15.303 1.00 95.94 89 VAL A O 1
ATOM 656 N N . LYS A 1 90 ? 4.113 -6.877 14.705 1.00 96.00 90 LYS A N 1
ATOM 657 C CA . LYS A 1 90 ? 4.872 -7.683 15.672 1.00 96.00 90 LYS A CA 1
ATOM 658 C C . LYS A 1 90 ? 6.384 -7.585 15.453 1.00 96.00 90 LYS A C 1
ATOM 660 O O . LYS A 1 90 ? 7.138 -7.554 16.418 1.00 96.00 90 LYS A O 1
ATOM 665 N N . ALA A 1 91 ? 6.816 -7.528 14.195 1.00 95.44 91 ALA A N 1
ATOM 666 C CA . ALA A 1 91 ? 8.217 -7.375 13.823 1.00 95.44 91 ALA A CA 1
ATOM 667 C C . ALA A 1 91 ? 8.744 -5.937 13.996 1.00 95.44 91 ALA A C 1
ATOM 669 O O . ALA A 1 91 ? 9.943 -5.718 13.853 1.00 95.44 91 ALA A O 1
ATOM 670 N N . GLY A 1 92 ? 7.875 -4.954 14.261 1.00 94.19 92 GLY A N 1
ATOM 671 C CA . GLY A 1 92 ? 8.261 -3.544 14.351 1.00 94.19 92 GLY A CA 1
ATOM 672 C C . GLY A 1 92 ? 8.768 -2.960 13.028 1.00 94.19 92 GLY A C 1
ATOM 673 O O . GLY A 1 92 ? 9.491 -1.969 13.032 1.00 94.19 92 GLY A O 1
ATOM 674 N N . THR A 1 93 ? 8.417 -3.566 11.890 1.00 93.69 93 THR A N 1
ATOM 675 C CA . THR A 1 93 ? 8.915 -3.166 10.561 1.00 93.69 93 THR A CA 1
ATOM 676 C C . THR A 1 93 ? 8.044 -2.112 9.884 1.00 93.69 93 THR A C 1
ATOM 678 O O . THR A 1 93 ? 8.410 -1.579 8.837 1.00 93.69 93 THR A O 1
ATOM 681 N N . ALA A 1 94 ? 6.887 -1.796 10.466 1.00 94.06 94 ALA A N 1
ATOM 682 C CA . ALA A 1 94 ? 5.998 -0.754 9.980 1.00 94.06 94 ALA A CA 1
ATOM 683 C C . ALA A 1 94 ? 6.263 0.574 10.701 1.00 94.06 94 ALA A C 1
ATOM 685 O O . ALA A 1 94 ? 6.173 0.657 11.925 1.00 94.06 94 ALA A O 1
ATOM 686 N N . SER A 1 95 ? 6.534 1.628 9.930 1.00 94.81 95 SER A N 1
ATOM 687 C CA . SER A 1 95 ? 6.701 2.993 10.438 1.00 94.81 95 SER A CA 1
ATOM 688 C C . SER A 1 95 ? 5.469 3.838 10.091 1.00 94.81 95 SER A C 1
ATOM 690 O O . SER A 1 95 ? 5.308 4.223 8.927 1.00 94.81 95 SER A O 1
ATOM 692 N N . PRO A 1 96 ? 4.563 4.101 11.051 1.00 95.56 96 PRO A N 1
ATOM 693 C CA . PRO A 1 96 ? 3.374 4.903 10.799 1.00 95.56 96 PRO A CA 1
ATOM 694 C C . PRO A 1 96 ? 3.694 6.377 10.560 1.00 95.56 96 PRO A C 1
ATOM 696 O O . PRO A 1 96 ? 4.639 6.939 11.107 1.00 95.56 96 PRO A O 1
ATOM 699 N N . THR A 1 97 ? 2.874 7.006 9.724 1.00 94.94 97 THR A N 1
ATOM 700 C CA . THR A 1 97 ? 2.919 8.444 9.434 1.00 94.94 97 THR A CA 1
ATOM 701 C C . THR A 1 97 ? 1.861 9.191 10.244 1.00 94.94 97 THR A C 1
ATOM 703 O O . THR A 1 97 ? 0.894 8.594 10.717 1.00 94.94 97 THR A O 1
ATOM 706 N N . MET A 1 98 ? 1.957 10.522 10.332 1.00 95.44 98 MET A N 1
ATOM 707 C CA . MET A 1 98 ? 0.908 11.346 10.959 1.00 95.44 98 MET A CA 1
ATOM 708 C C . MET A 1 98 ? -0.479 11.120 10.340 1.00 95.44 98 MET A C 1
ATOM 710 O O . MET A 1 98 ? -1.485 11.116 11.047 1.00 95.44 98 MET A O 1
ATOM 714 N N . ALA A 1 99 ? -0.542 10.863 9.030 1.00 91.12 99 ALA A N 1
ATOM 715 C CA . ALA A 1 99 ? -1.793 10.543 8.352 1.00 91.12 99 ALA A CA 1
ATOM 716 C C . ALA A 1 99 ? -2.388 9.199 8.814 1.00 91.12 99 ALA A C 1
ATOM 718 O O . ALA A 1 99 ? -3.609 9.062 8.853 1.00 91.12 99 ALA A O 1
ATOM 719 N N . ASP A 1 100 ? -1.550 8.223 9.184 1.00 93.44 100 ASP A N 1
ATOM 720 C CA . ASP A 1 100 ? -2.001 6.940 9.745 1.00 93.44 100 ASP A CA 1
ATOM 721 C C . ASP A 1 100 ? -2.606 7.114 11.125 1.00 93.44 100 ASP A C 1
ATOM 723 O O . ASP A 1 100 ? -3.665 6.558 11.400 1.00 93.44 100 ASP A O 1
ATOM 727 N N . HIS A 1 101 ? -1.980 7.936 11.966 1.00 94.56 101 HIS A N 1
ATOM 728 C CA . HIS A 1 101 ? -2.537 8.289 13.267 1.00 94.56 101 HIS A CA 1
ATOM 729 C C . HIS A 1 101 ? -3.894 8.981 13.116 1.00 94.56 101 HIS A C 1
ATOM 731 O O . HIS A 1 101 ? -4.879 8.507 13.672 1.00 94.56 101 HIS A O 1
ATOM 737 N N . ALA A 1 102 ? -3.991 10.000 12.258 1.00 92.06 102 ALA A N 1
ATOM 738 C CA . ALA A 1 102 ? -5.245 10.715 12.027 1.00 92.06 102 ALA A CA 1
ATOM 739 C C . ALA A 1 102 ? -6.361 9.822 11.446 1.00 92.06 102 ALA A C 1
ATOM 741 O O . ALA A 1 102 ? -7.537 9.977 11.779 1.00 92.06 102 ALA A O 1
ATOM 742 N N . ARG A 1 103 ? -6.032 8.881 10.551 1.00 89.75 103 ARG A N 1
ATOM 743 C CA . ARG A 1 103 ? -7.004 7.890 10.061 1.00 89.75 103 ARG A CA 1
ATOM 744 C C . ARG A 1 103 ? -7.410 6.907 11.153 1.00 89.75 103 ARG A C 1
ATOM 746 O O . ARG A 1 103 ? -8.589 6.584 11.238 1.00 89.75 103 ARG A O 1
ATOM 753 N N . ALA A 1 104 ? -6.471 6.451 11.975 1.00 91.38 104 ALA A N 1
ATOM 754 C CA . ALA A 1 104 ? -6.758 5.532 13.069 1.00 91.38 104 ALA A CA 1
ATOM 755 C C . ALA A 1 104 ? -7.649 6.176 14.137 1.00 91.38 104 ALA A C 1
ATOM 757 O O . ALA A 1 104 ? -8.582 5.541 14.623 1.00 91.38 104 ALA A O 1
ATOM 758 N N . ASP A 1 105 ? -7.422 7.452 14.443 1.00 92.25 105 ASP A N 1
ATOM 759 C CA . ASP A 1 105 ? -8.264 8.231 15.351 1.00 92.25 105 ASP A CA 1
ATOM 760 C C . ASP A 1 105 ? -9.688 8.373 14.795 1.00 92.25 105 ASP A C 1
ATOM 762 O O . ASP A 1 105 ? -10.658 8.108 15.506 1.00 92.25 105 ASP A O 1
ATOM 766 N N . ARG A 1 106 ? -9.830 8.682 13.497 1.00 87.69 106 ARG A N 1
ATOM 767 C CA . ARG A 1 106 ? -11.140 8.696 12.820 1.00 87.69 106 ARG A CA 1
ATOM 768 C C . ARG A 1 106 ? -11.823 7.330 12.837 1.00 87.69 106 ARG A C 1
ATOM 770 O O . ARG A 1 106 ? -13.020 7.264 13.090 1.00 87.69 106 ARG A O 1
ATOM 777 N N . ALA A 1 107 ? -11.079 6.246 12.621 1.00 86.81 107 ALA A N 1
ATOM 778 C CA . ALA A 1 107 ? -11.624 4.892 12.679 1.00 86.81 107 ALA A CA 1
ATOM 779 C C . ALA A 1 107 ? -12.136 4.528 14.081 1.00 86.81 107 ALA A C 1
ATOM 781 O O . ALA A 1 107 ? -13.175 3.880 14.199 1.00 86.81 107 ALA A O 1
ATOM 782 N N . ARG A 1 108 ? -11.470 4.999 15.147 1.00 86.88 108 ARG A N 1
ATOM 783 C CA . ARG A 1 108 ? -11.976 4.875 16.528 1.00 86.88 108 ARG A CA 1
ATOM 784 C C . ARG A 1 108 ? -13.227 5.717 16.774 1.00 86.88 108 ARG A C 1
ATOM 786 O O . ARG A 1 108 ? -14.075 5.299 17.553 1.00 86.88 108 ARG A O 1
ATOM 793 N N . GLY A 1 109 ? -13.352 6.856 16.093 1.00 83.56 109 GLY A N 1
ATOM 794 C CA . GLY A 1 109 ? -14.547 7.704 16.104 1.00 83.56 109 GLY A CA 1
ATOM 795 C C . GLY A 1 109 ? -15.738 7.162 15.301 1.00 83.56 109 GLY A C 1
ATOM 796 O O . GLY A 1 109 ? -16.798 7.779 15.334 1.00 83.56 109 GLY A O 1
ATOM 797 N N . GLY A 1 110 ? -15.580 6.026 14.608 1.00 71.00 110 GLY A N 1
ATOM 798 C CA . GLY A 1 110 ? -16.611 5.396 13.779 1.00 71.00 110 GLY A CA 1
ATOM 799 C C . GLY A 1 110 ? -16.367 5.611 12.285 1.00 71.00 110 GLY A C 1
ATOM 800 O O . GLY A 1 110 ? -16.910 6.535 11.684 1.00 71.00 110 GLY A O 1
ATOM 801 N N . ALA A 1 111 ? -15.553 4.747 11.669 1.00 64.56 111 ALA A N 1
ATOM 802 C CA . ALA A 1 111 ? -15.436 4.681 10.210 1.00 64.56 111 ALA A CA 1
ATOM 803 C C . ALA A 1 111 ? -16.634 3.946 9.584 1.00 64.56 111 ALA A C 1
ATOM 805 O O . ALA A 1 111 ? -17.208 3.054 10.207 1.00 64.56 111 ALA A O 1
ATOM 806 N N . MET A 1 112 ? -16.971 4.290 8.334 1.00 64.31 112 MET A N 1
ATOM 807 C CA . MET A 1 112 ? -17.936 3.536 7.530 1.00 64.31 112 MET A CA 1
ATOM 808 C C . MET A 1 112 ? -17.355 2.155 7.226 1.00 64.31 112 MET A C 1
ATOM 810 O O . MET A 1 112 ? -16.454 2.000 6.401 1.00 64.31 112 MET A O 1
ATOM 814 N N . THR A 1 113 ? -17.830 1.161 7.961 1.00 71.06 113 THR A N 1
ATOM 815 C CA . THR A 1 113 ? -17.491 -0.235 7.747 1.00 71.06 113 THR A CA 1
ATOM 816 C C . THR A 1 113 ? -18.594 -0.932 6.968 1.00 71.06 113 THR A C 1
ATOM 818 O O . THR A 1 113 ? -19.762 -0.551 7.039 1.00 71.06 113 THR A O 1
ATOM 821 N N . THR A 1 114 ? -18.227 -1.984 6.246 1.00 66.38 114 THR A N 1
ATOM 822 C CA . THR A 1 114 ? -19.186 -2.887 5.614 1.00 66.38 114 THR A CA 1
ATOM 823 C C . THR A 1 114 ? -18.859 -4.335 5.960 1.00 66.38 114 THR A C 1
ATOM 825 O O . THR A 1 114 ? -17.721 -4.680 6.301 1.00 66.38 114 THR A O 1
ATOM 828 N N . ASN A 1 115 ? -19.875 -5.191 5.901 1.00 62.34 115 ASN A N 1
ATOM 829 C CA . ASN A 1 115 ? -19.684 -6.631 5.986 1.00 62.34 115 ASN A CA 1
ATOM 830 C C . ASN A 1 115 ? -19.293 -7.118 4.591 1.00 62.34 115 ASN A C 1
ATOM 832 O O . ASN A 1 115 ? -20.099 -7.033 3.666 1.00 62.34 115 ASN A O 1
ATOM 836 N N . SER A 1 116 ? -18.062 -7.604 4.433 1.00 54.66 116 SER A N 1
ATOM 837 C CA . SER A 1 116 ? -17.650 -8.246 3.187 1.00 54.66 116 SER A CA 1
ATOM 838 C C . SER A 1 116 ? -18.040 -9.726 3.234 1.00 54.66 116 SER A C 1
ATOM 840 O O . SER A 1 116 ? -17.692 -10.394 4.205 1.00 54.66 116 SER A O 1
ATOM 842 N N . PRO A 1 117 ? -18.766 -10.268 2.242 1.00 53.75 117 PRO A N 1
ATOM 843 C CA . PRO A 1 117 ? -19.097 -11.693 2.203 1.00 53.75 117 PRO A CA 1
ATOM 844 C C . PRO A 1 117 ? -17.875 -12.589 1.920 1.00 53.75 117 PRO A C 1
ATOM 846 O O . PRO A 1 117 ? -17.906 -13.767 2.265 1.00 53.75 117 PRO A O 1
ATOM 849 N N . ASP A 1 118 ? -16.793 -12.033 1.359 1.00 57.59 118 ASP A N 1
ATOM 850 C CA . ASP A 1 118 ? -15.581 -12.775 0.964 1.00 57.59 118 ASP A CA 1
ATOM 851 C C . ASP A 1 118 ? -14.490 -12.811 2.050 1.00 57.59 118 ASP A C 1
ATOM 853 O O . ASP A 1 118 ? -13.508 -13.546 1.942 1.00 57.59 118 ASP A O 1
ATOM 857 N N . VAL A 1 119 ? -14.652 -12.033 3.124 1.00 56.06 119 VAL A N 1
ATOM 858 C CA . VAL A 1 119 ? -13.751 -12.007 4.282 1.00 56.06 119 VAL A CA 1
ATOM 859 C C . VAL A 1 119 ? -14.614 -12.171 5.524 1.00 56.06 119 VAL A C 1
ATOM 861 O O . VAL A 1 119 ? -15.541 -11.400 5.728 1.00 56.06 119 VAL A O 1
ATOM 864 N N . THR A 1 120 ? -14.311 -13.127 6.404 1.00 59.16 120 THR A N 1
ATOM 865 C CA . THR A 1 120 ? -15.035 -13.356 7.676 1.00 59.16 120 THR A CA 1
ATOM 866 C C . THR A 1 120 ? -14.832 -12.232 8.712 1.00 59.16 120 THR A C 1
ATOM 868 O O . THR A 1 120 ? -14.732 -12.491 9.910 1.00 59.16 120 THR A O 1
ATOM 871 N N . ALA A 1 121 ? -14.704 -10.980 8.274 1.00 65.44 121 ALA A N 1
ATOM 872 C CA . ALA A 1 121 ? -14.469 -9.810 9.100 1.00 65.44 121 ALA A CA 1
ATOM 873 C C . ALA A 1 121 ? -15.086 -8.553 8.472 1.00 65.44 121 ALA A C 1
ATOM 875 O O . ALA A 1 121 ? -15.153 -8.391 7.255 1.00 65.44 121 ALA A O 1
ATOM 876 N N . THR A 1 122 ? -15.486 -7.624 9.334 1.00 79.81 122 THR A N 1
ATOM 877 C CA . THR A 1 122 ? -15.886 -6.272 8.952 1.00 79.81 122 THR A CA 1
ATOM 878 C C . THR A 1 122 ? -14.682 -5.507 8.387 1.00 79.81 122 THR A C 1
ATOM 880 O O . THR A 1 122 ? -13.629 -5.437 9.033 1.00 79.81 122 THR A O 1
ATOM 883 N N . VAL A 1 123 ? -14.831 -4.917 7.200 1.00 86.56 123 VAL A N 1
ATOM 884 C CA . VAL A 1 123 ? -13.764 -4.182 6.498 1.00 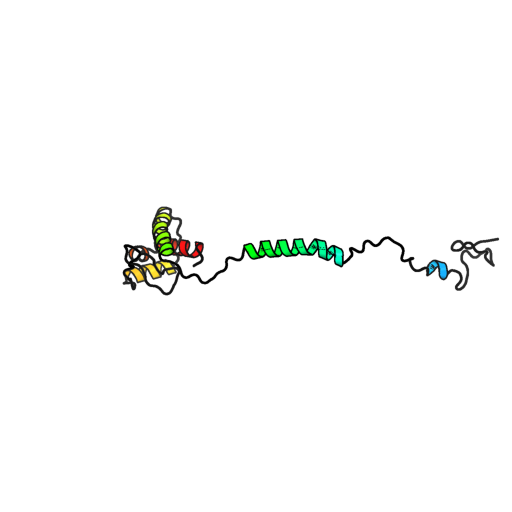86.56 123 VAL A CA 1
ATOM 885 C C . VAL A 1 123 ? -14.131 -2.715 6.285 1.00 86.56 123 VAL A C 1
ATOM 887 O O . VAL A 1 123 ? -15.296 -2.323 6.381 1.00 86.56 123 VAL A O 1
ATOM 890 N N . ILE A 1 124 ? -13.117 -1.892 6.030 1.00 86.00 124 ILE A N 1
ATOM 891 C CA . ILE A 1 124 ? -13.262 -0.484 5.670 1.00 86.00 124 ILE A CA 1
ATOM 892 C C . ILE A 1 124 ? -13.638 -0.380 4.193 1.00 86.00 124 ILE A C 1
ATOM 894 O O . ILE A 1 124 ? -12.880 -0.815 3.323 1.00 86.00 124 ILE A O 1
ATOM 898 N N . GLU A 1 125 ? -14.772 0.263 3.926 1.00 84.19 125 GLU A N 1
ATOM 899 C CA . GLU A 1 125 ? -15.143 0.698 2.584 1.00 84.19 125 GLU A CA 1
ATOM 900 C C . GLU A 1 125 ? -14.511 2.071 2.334 1.00 84.19 125 GLU A C 1
ATOM 902 O O . GLU A 1 125 ? -14.754 3.034 3.067 1.00 84.19 125 GLU A O 1
ATOM 907 N N . SER A 1 126 ? -13.644 2.169 1.329 1.00 82.00 126 SER A N 1
ATOM 908 C CA . SER A 1 126 ? -12.967 3.422 0.996 1.00 82.00 126 SER A CA 1
ATOM 909 C C . SER A 1 126 ? -12.759 3.569 -0.502 1.00 82.00 126 SER A C 1
ATOM 911 O O . SER A 1 126 ? -12.485 2.594 -1.191 1.00 82.00 126 SER A O 1
ATOM 913 N N . SER A 1 127 ? -12.818 4.803 -0.998 1.00 80.69 127 SER A N 1
ATOM 914 C CA . SER A 1 127 ? -12.400 5.130 -2.363 1.00 80.69 127 SER A CA 1
ATOM 915 C C . SER A 1 127 ? -10.877 5.156 -2.533 1.00 80.69 127 SER A C 1
ATOM 917 O O . SER A 1 127 ? -10.402 5.259 -3.657 1.00 80.69 127 SER A O 1
ATOM 919 N N . ASP A 1 128 ? -10.112 5.135 -1.437 1.00 83.38 128 ASP A N 1
ATOM 920 C CA . ASP A 1 128 ? -8.651 5.048 -1.456 1.00 83.38 128 ASP A CA 1
ATOM 921 C C . ASP A 1 128 ? -8.225 3.563 -1.494 1.00 83.38 128 ASP A C 1
ATOM 923 O O . ASP A 1 128 ? -8.389 2.862 -0.484 1.00 83.38 128 ASP A O 1
ATOM 927 N N . PRO A 1 129 ? -7.654 3.067 -2.614 1.00 83.06 129 PRO A N 1
ATOM 928 C CA . PRO A 1 129 ? -7.256 1.664 -2.771 1.00 83.06 129 PRO A CA 1
ATOM 929 C C . PRO A 1 129 ? -6.251 1.191 -1.717 1.00 83.06 129 PRO A C 1
ATOM 931 O O . PRO A 1 129 ? -6.165 0.001 -1.421 1.00 83.06 129 PRO A O 1
ATOM 934 N N . GLN A 1 130 ? -5.499 2.116 -1.115 1.00 87.56 130 GLN A N 1
ATOM 935 C CA . GLN A 1 130 ? -4.475 1.798 -0.126 1.00 87.56 130 GLN A CA 1
ATOM 936 C C . GLN A 1 130 ? -5.033 1.468 1.260 1.00 87.56 130 GLN A C 1
ATOM 938 O O . GLN A 1 130 ? -4.293 0.952 2.103 1.00 87.56 130 GLN A O 1
ATOM 943 N N . ILE A 1 131 ? -6.305 1.780 1.514 1.00 87.44 131 ILE A N 1
ATOM 944 C CA . ILE A 1 131 ? -6.986 1.506 2.788 1.00 87.44 131 ILE A CA 1
ATOM 945 C C . ILE A 1 131 ? -8.329 0.786 2.615 1.00 87.44 131 ILE A C 1
ATOM 947 O O . ILE A 1 131 ? -8.890 0.319 3.606 1.00 87.44 131 ILE A O 1
ATOM 951 N N . HIS A 1 132 ? -8.833 0.673 1.384 1.00 89.69 132 HIS A N 1
ATOM 952 C CA . HIS A 1 132 ? -9.987 -0.156 1.058 1.00 89.69 132 HIS A CA 1
ATOM 953 C C . HIS A 1 132 ? -9.719 -1.623 1.424 1.00 89.69 132 HIS A C 1
ATOM 955 O O . HIS A 1 132 ? -8.600 -2.118 1.265 1.00 89.69 132 HIS A O 1
ATOM 961 N N . GLY A 1 133 ? -10.736 -2.311 1.950 1.00 90.94 133 GLY A N 1
ATOM 962 C CA . GLY A 1 133 ? -10.655 -3.728 2.317 1.00 90.94 133 GLY A CA 1
ATOM 963 C C . GLY A 1 133 ? -9.854 -4.004 3.595 1.00 90.94 133 GLY A C 1
ATOM 964 O O . GLY A 1 133 ? -9.718 -5.156 4.004 1.00 90.94 133 GLY A O 1
ATOM 965 N N . MET A 1 134 ? -9.339 -2.966 4.261 1.00 93.69 134 MET A N 1
ATOM 966 C CA . MET A 1 134 ? -8.631 -3.094 5.534 1.00 93.69 134 MET A CA 1
ATOM 967 C C . MET A 1 134 ? -9.579 -3.589 6.630 1.00 93.69 134 MET A C 1
ATOM 969 O O . MET A 1 134 ? -10.703 -3.104 6.739 1.00 93.69 134 MET A O 1
ATOM 973 N N . GLN A 1 135 ? -9.130 -4.503 7.491 1.00 93.31 135 GLN A N 1
ATOM 974 C CA . GLN A 1 135 ? -9.925 -4.927 8.647 1.00 93.31 135 GLN A CA 1
ATOM 975 C C . GLN A 1 135 ? -10.260 -3.741 9.561 1.00 93.31 135 GLN A C 1
ATOM 977 O O . GLN A 1 135 ? -9.381 -2.962 9.933 1.00 93.31 135 GLN A O 1
ATOM 982 N N . ALA A 1 1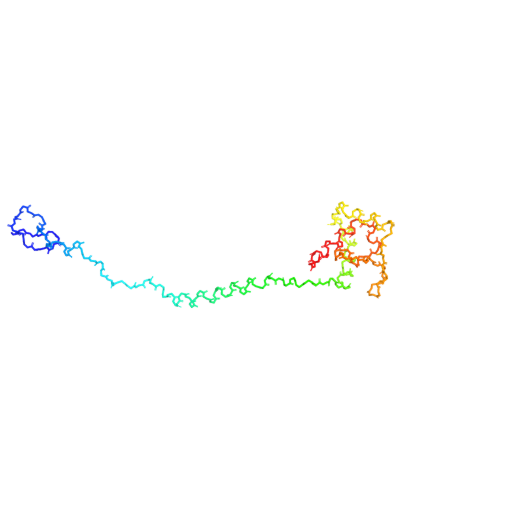36 ? -11.524 -3.642 9.979 1.00 90.38 136 ALA A N 1
ATOM 983 C CA . ALA A 1 136 ? -12.020 -2.525 10.781 1.00 90.38 136 ALA A CA 1
ATOM 984 C C . ALA A 1 136 ? -11.289 -2.368 12.126 1.00 90.38 136 ALA A C 1
ATOM 986 O O . ALA A 1 136 ? -10.996 -1.249 12.547 1.00 90.38 136 ALA A O 1
ATOM 987 N N . GLU A 1 137 ? -10.944 -3.475 12.791 1.00 90.62 137 GLU A N 1
ATOM 988 C CA . GLU A 1 137 ? -10.149 -3.421 14.025 1.00 90.62 137 GLU A CA 1
ATOM 989 C C . GLU A 1 137 ? -8.707 -2.983 13.759 1.00 90.62 137 GLU A C 1
ATOM 991 O O . GLU A 1 137 ? -8.174 -2.125 14.465 1.00 90.62 137 GLU A O 1
ATOM 996 N N . GLY A 1 138 ? -8.092 -3.499 12.692 1.00 92.06 138 GLY A N 1
ATOM 997 C CA . GLY A 1 138 ? -6.766 -3.072 12.253 1.00 92.06 138 GLY A CA 1
ATOM 998 C C . GLY A 1 138 ? -6.717 -1.580 11.912 1.00 92.06 138 GLY A C 1
ATOM 999 O O . GLY A 1 138 ? -5.767 -0.887 12.275 1.00 92.06 138 GLY A O 1
ATOM 1000 N N . ALA A 1 139 ? -7.786 -1.042 11.322 1.00 92.81 139 ALA A N 1
ATOM 1001 C CA . ALA A 1 139 ? -7.897 0.373 10.991 1.00 92.81 139 ALA A CA 1
ATOM 1002 C C . ALA A 1 139 ? -7.802 1.295 12.217 1.00 92.81 139 ALA A C 1
ATOM 1004 O O . ALA A 1 139 ? -7.384 2.439 12.078 1.00 92.81 139 ALA A O 1
ATOM 1005 N N . LYS A 1 140 ? -8.097 0.828 13.434 1.00 93.06 140 LYS A N 1
ATOM 1006 C CA . LYS A 1 140 ? -7.952 1.625 14.669 1.00 93.06 140 LYS A CA 1
ATOM 1007 C C . LYS A 1 140 ? -6.497 1.754 15.142 1.00 93.06 140 LYS A C 1
ATOM 1009 O O . LYS A 1 140 ? -6.224 2.479 16.107 1.00 93.06 140 LYS A O 1
ATOM 1014 N N . ASN A 1 141 ? -5.554 1.079 14.484 1.00 95.31 141 ASN A N 1
ATOM 1015 C CA . ASN A 1 141 ? -4.138 1.050 14.833 1.00 95.31 141 ASN A CA 1
ATOM 1016 C C . ASN A 1 141 ? -3.279 1.642 13.701 1.00 95.31 141 ASN A C 1
ATOM 1018 O O . ASN A 1 141 ? -3.223 1.110 12.595 1.00 95.31 141 ASN A O 1
ATOM 1022 N N . ALA A 1 142 ? -2.558 2.728 13.988 1.00 96.12 142 ALA A N 1
ATOM 1023 C CA . ALA A 1 142 ? -1.739 3.424 12.992 1.00 96.12 142 ALA A CA 1
ATOM 1024 C C . ALA A 1 142 ? -0.614 2.544 12.415 1.00 96.12 142 ALA A C 1
ATOM 1026 O O . ALA A 1 142 ? -0.347 2.585 11.215 1.00 96.12 142 ALA A O 1
ATOM 1027 N N . THR A 1 143 ? 0.021 1.714 13.244 1.00 97.50 143 THR A N 1
ATOM 1028 C CA . THR A 1 143 ? 1.084 0.793 12.816 1.00 97.50 143 THR A CA 1
ATOM 1029 C C . THR A 1 143 ? 0.530 -0.293 11.896 1.00 97.50 143 THR A C 1
ATOM 1031 O O . THR A 1 143 ? 1.158 -0.628 10.893 1.00 97.50 143 THR A O 1
ATOM 1034 N N . TYR A 1 144 ? -0.679 -0.789 12.179 1.00 97.00 144 TYR A N 1
ATOM 1035 C CA . TYR A 1 144 ? -1.385 -1.713 11.289 1.00 97.00 144 TYR A CA 1
ATOM 1036 C C . TYR A 1 144 ? -1.719 -1.049 9.948 1.00 97.00 144 TYR A C 1
ATOM 1038 O O . TYR A 1 144 ? -1.422 -1.621 8.901 1.00 97.00 144 TYR A O 1
ATOM 1046 N N . GLN A 1 145 ? -2.266 0.176 9.956 1.00 95.25 145 GLN A N 1
ATOM 1047 C CA . GLN A 1 145 ? -2.556 0.909 8.715 1.00 95.25 145 GLN A CA 1
ATOM 1048 C C . GLN A 1 145 ? -1.306 1.083 7.851 1.00 95.25 145 GLN A C 1
ATOM 1050 O O . GLN A 1 145 ? -1.337 0.867 6.638 1.00 95.25 145 GLN A O 1
ATOM 1055 N N . ALA A 1 146 ? -0.190 1.451 8.480 1.00 96.88 146 ALA A N 1
ATOM 1056 C CA . ALA A 1 146 ? 1.078 1.630 7.795 1.00 96.88 146 ALA A CA 1
ATOM 1057 C C . ALA A 1 146 ? 1.583 0.321 7.173 1.00 96.88 146 ALA A C 1
ATOM 1059 O O . ALA A 1 146 ? 2.043 0.327 6.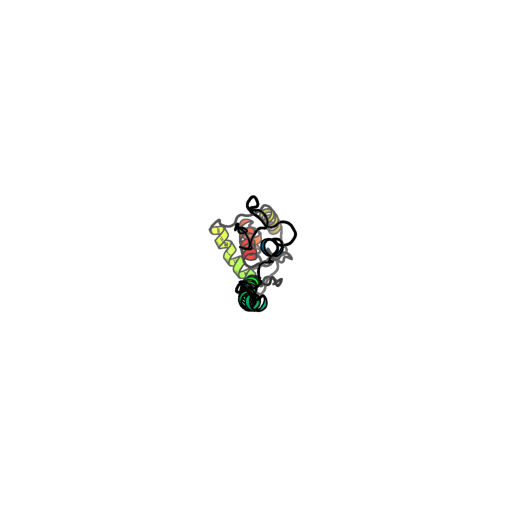028 1.00 96.88 146 ALA A O 1
ATOM 1060 N N . ALA A 1 147 ? 1.452 -0.795 7.895 1.00 97.75 147 ALA A N 1
ATOM 1061 C CA . ALA A 1 147 ? 1.803 -2.121 7.403 1.00 97.75 147 ALA A CA 1
ATOM 1062 C C . ALA A 1 147 ? 0.936 -2.549 6.209 1.00 97.75 147 ALA A C 1
ATOM 1064 O O . ALA A 1 147 ? 1.474 -2.961 5.177 1.00 97.75 147 ALA A O 1
ATOM 1065 N N . TYR A 1 148 ? -0.386 -2.403 6.331 1.00 96.56 148 TYR A N 1
ATOM 1066 C CA . TYR A 1 148 ? -1.351 -2.750 5.289 1.00 96.56 148 TYR A CA 1
ATOM 1067 C C . TYR A 1 148 ? -1.094 -1.959 4.006 1.00 96.56 148 TYR A C 1
ATOM 1069 O O . TYR A 1 148 ? -0.860 -2.538 2.947 1.00 96.56 148 TYR A O 1
ATOM 1077 N N . ARG A 1 149 ? -1.003 -0.630 4.107 1.00 95.50 149 ARG A N 1
ATOM 1078 C CA . ARG A 1 149 ? -0.682 0.226 2.961 1.00 95.50 149 ARG A CA 1
ATOM 1079 C C . ARG A 1 149 ? 0.675 -0.117 2.353 1.00 95.50 149 ARG A C 1
ATOM 1081 O O . ARG A 1 149 ? 0.840 -0.077 1.139 1.00 95.50 149 ARG A O 1
ATOM 1088 N N . GLY A 1 150 ? 1.666 -0.432 3.185 1.00 95.06 150 GLY A N 1
ATOM 1089 C CA . GLY A 1 150 ? 2.967 -0.893 2.710 1.00 95.06 150 GLY A CA 1
ATOM 1090 C C . GLY A 1 150 ? 2.856 -2.160 1.857 1.00 95.06 150 GLY A C 1
ATOM 1091 O O . GLY A 1 150 ? 3.535 -2.262 0.839 1.00 95.06 150 GLY A O 1
ATOM 1092 N N . CYS A 1 151 ? 1.988 -3.101 2.239 1.00 96.12 151 CYS A N 1
ATOM 1093 C CA . CYS A 1 151 ? 1.670 -4.282 1.437 1.00 96.12 151 CYS A CA 1
ATOM 1094 C C . CYS A 1 151 ? 0.986 -3.916 0.111 1.00 96.12 151 CYS A C 1
ATOM 1096 O O . CYS A 1 151 ? 1.465 -4.345 -0.940 1.00 96.12 151 CYS A O 1
ATOM 1098 N N . MET A 1 152 ? -0.040 -3.059 0.146 1.00 94.38 152 MET A N 1
ATOM 1099 C CA . MET A 1 152 ? -0.754 -2.586 -1.050 1.00 94.38 152 MET A CA 1
ATOM 1100 C C . MET A 1 152 ? 0.189 -1.928 -2.068 1.00 94.38 152 MET A C 1
ATOM 1102 O O . MET A 1 152 ? 0.233 -2.328 -3.230 1.00 94.38 152 MET A O 1
ATOM 1106 N N . ARG A 1 153 ? 1.072 -1.035 -1.605 1.00 92.81 153 ARG A N 1
ATOM 1107 C CA . ARG A 1 153 ? 2.079 -0.378 -2.457 1.00 92.81 153 ARG A CA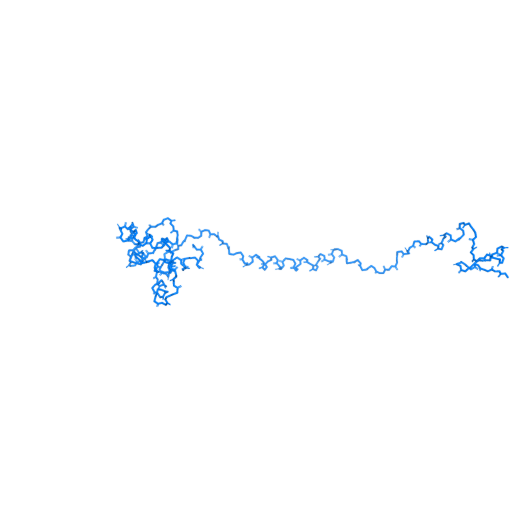 1
ATOM 1108 C C . ARG A 1 153 ? 3.044 -1.352 -3.119 1.00 92.81 153 ARG A C 1
ATOM 1110 O O . ARG A 1 153 ? 3.425 -1.153 -4.266 1.00 92.81 153 ARG A O 1
ATOM 1117 N N . ARG A 1 154 ? 3.465 -2.404 -2.406 1.00 92.12 154 ARG A N 1
ATOM 1118 C CA . ARG A 1 154 ? 4.351 -3.435 -2.979 1.00 92.12 154 ARG A CA 1
ATOM 1119 C C . ARG A 1 154 ? 3.658 -4.252 -4.069 1.00 92.12 154 ARG A C 1
ATOM 1121 O O . ARG A 1 154 ? 4.338 -4.738 -4.970 1.00 92.12 154 ARG A O 1
ATOM 1128 N N . LYS A 1 155 ? 2.335 -4.401 -3.981 1.00 89.94 155 LYS A N 1
ATOM 1129 C CA . LYS A 1 155 ? 1.506 -5.055 -5.000 1.00 89.94 155 LYS A CA 1
ATOM 1130 C C . LYS A 1 155 ? 1.200 -4.144 -6.194 1.00 89.94 155 LYS A C 1
ATOM 1132 O O . LYS A 1 155 ? 0.975 -4.666 -7.276 1.00 89.94 155 LYS A O 1
ATOM 1137 N N . GLY A 1 156 ? 1.309 -2.826 -6.024 1.00 88.81 156 GLY A N 1
ATOM 1138 C CA . GLY A 1 156 ? 1.150 -1.837 -7.096 1.00 88.81 156 GLY A CA 1
ATOM 1139 C C . GLY A 1 156 ? -0.064 -0.920 -6.944 1.00 88.81 156 GLY A C 1
ATOM 1140 O O . GLY A 1 156 ? -0.429 -0.274 -7.921 1.00 88.81 156 GLY A O 1
ATOM 1141 N N . PHE A 1 157 ? -0.657 -0.854 -5.746 1.00 85.75 157 PHE A N 1
ATOM 1142 C CA . PHE A 1 157 ? -1.874 -0.095 -5.444 1.00 85.75 157 PHE A CA 1
ATOM 1143 C C . PHE A 1 157 ? -1.631 1.119 -4.525 1.00 85.75 157 PHE A C 1
ATOM 1145 O O . PHE A 1 157 ? -0.699 1.103 -3.678 1.00 85.75 157 PHE A O 1
#

pLDDT: mean 77.06, std 15.78, range [44.56, 97.75]

Foldseek 3Di:
DDAAPQPRHDDPDNVDNHDPDCPCVCRVPVDPDPDDPDPPPPVVNVCVVVVVVVVVVVVVVVVPPPPPPVDQDDLVLLVVLLVQLVVCVVVVVFDFDPVLQVQLVVLVVPADWDDDPSDPAIAGPDPDSLRGSHGSVLSNDRSSSRSSSVSVVVVPD

Radius of gyration: 41.23 Å; chains: 1; bounding box: 93×41×85 Å

Sequence (157 aa):
MARCETCGTELQDASQRLCGGDRCRAVYMRPPTPGGPGSGLDLREALRIVRPLLLLILFVSLATTRTADGEVPTAADFAACNEQAPQAVKAGTASPTMADHARADRARGGAMTTNSPDVTATVIESSDPQIHGMQAEGAKNATYQ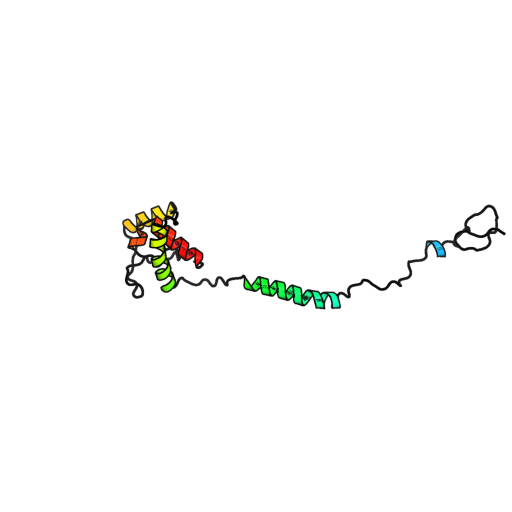AAYRGCMRRKGF

Secondary structure (DSSP, 8-state):
--B-TTT-PBPSSTT-SS--SGGGHHHHT-PPPS-S------HHHHHHHHHHHHHHHHHHHHTT----------HHHHHHHHHHHHHHHHTT-----HHHHHHHHHHHTT--EEE-TTSSSEEE--SSTTTTT-BHHHHT-HHHHHHHHHHHHHHT-